Protein AF-A0A2V7Z8V0-F1 (afdb_monomer)

pLDDT: mean 77.75, std 18.62, range [35.94, 96.0]

Structure (mmCIF, N/CA/C/O backbone):
data_AF-A0A2V7Z8V0-F1
#
_entry.id   AF-A0A2V7Z8V0-F1
#
loop_
_atom_site.group_PDB
_atom_site.id
_atom_site.type_symbol
_atom_site.label_atom_id
_atom_site.label_alt_id
_atom_site.label_comp_id
_atom_site.label_asym_id
_atom_site.label_entity_id
_atom_site.label_seq_id
_atom_site.pdbx_PDB_ins_code
_atom_site.Cartn_x
_atom_site.Cartn_y
_atom_site.Cartn_z
_atom_site.occupancy
_atom_site.B_iso_or_equiv
_atom_site.auth_seq_id
_atom_si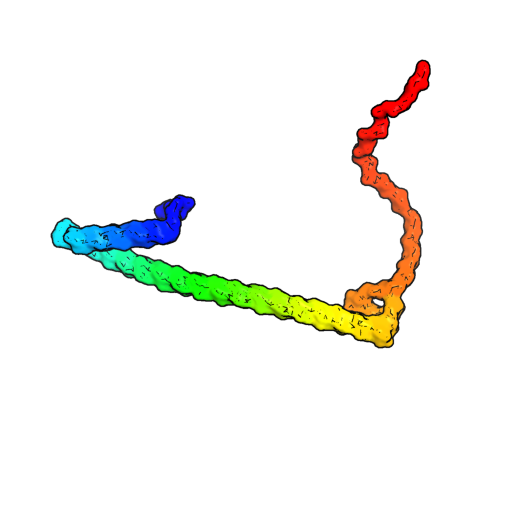te.auth_comp_id
_atom_site.auth_asym_id
_atom_site.auth_atom_id
_atom_site.pdbx_PDB_model_num
ATOM 1 N N . MET A 1 1 ? 0.832 15.961 21.036 1.00 40.56 1 MET A N 1
ATOM 2 C CA . MET A 1 1 ? 0.490 14.834 20.141 1.00 40.56 1 MET A CA 1
ATOM 3 C C . MET A 1 1 ? 0.923 13.545 20.819 1.00 40.56 1 MET A C 1
ATOM 5 O O . MET A 1 1 ? 2.056 13.527 21.283 1.00 40.56 1 MET A O 1
ATOM 9 N N . PRO A 1 2 ? 0.060 12.525 20.959 1.00 49.16 2 PRO A N 1
ATOM 10 C CA . PRO A 1 2 ? 0.453 11.266 21.580 1.00 49.16 2 PRO A CA 1
ATOM 11 C C . PRO A 1 2 ? 1.472 10.535 20.699 1.00 49.16 2 PRO A C 1
ATOM 13 O O . PRO A 1 2 ? 1.335 10.471 19.479 1.00 49.16 2 PRO A O 1
ATOM 16 N N . ASP A 1 3 ? 2.513 10.034 21.348 1.00 45.44 3 ASP A N 1
ATOM 17 C CA . ASP A 1 3 ? 3.695 9.446 20.736 1.00 45.44 3 ASP A CA 1
ATOM 18 C C . ASP A 1 3 ? 3.383 8.027 20.215 1.00 45.44 3 ASP A C 1
ATOM 20 O O . ASP A 1 3 ? 3.242 7.072 20.981 1.00 45.44 3 ASP A O 1
ATOM 24 N N . LEU A 1 4 ? 3.206 7.894 18.896 1.00 55.81 4 LEU A N 1
ATOM 25 C CA . LEU A 1 4 ? 2.928 6.626 18.198 1.00 55.81 4 LEU A CA 1
ATOM 26 C C . LEU A 1 4 ? 4.185 5.750 18.030 1.00 55.81 4 LEU A C 1
ATOM 28 O O . LEU A 1 4 ? 4.123 4.692 17.410 1.00 55.81 4 LEU A O 1
ATOM 32 N N . THR A 1 5 ? 5.338 6.176 18.548 1.00 58.03 5 THR A N 1
ATOM 33 C CA . THR A 1 5 ? 6.652 5.632 18.169 1.00 58.03 5 THR A CA 1
ATOM 34 C C . THR A 1 5 ? 6.978 4.247 18.727 1.00 58.03 5 THR A C 1
ATOM 36 O O . THR A 1 5 ? 7.947 3.640 18.275 1.00 58.03 5 THR A O 1
ATOM 39 N N . ARG A 1 6 ? 6.181 3.697 19.659 1.00 64.56 6 ARG A N 1
ATOM 40 C CA . ARG A 1 6 ? 6.466 2.374 20.257 1.00 64.56 6 ARG A CA 1
ATOM 41 C C . ARG A 1 6 ? 5.323 1.361 20.248 1.00 64.56 6 ARG A C 1
ATOM 43 O O . ARG A 1 6 ? 5.584 0.191 20.503 1.00 64.56 6 ARG A O 1
ATOM 50 N N . LYS A 1 7 ? 4.081 1.774 19.988 1.00 75.69 7 LYS A N 1
ATOM 51 C CA . LYS A 1 7 ? 2.914 0.877 20.039 1.00 75.69 7 LYS A CA 1
ATOM 52 C C . LYS A 1 7 ? 2.476 0.490 18.639 1.00 75.69 7 LYS A C 1
ATOM 54 O O . LYS A 1 7 ? 2.388 1.347 17.760 1.00 75.69 7 LYS A O 1
ATOM 59 N N . SER A 1 8 ? 2.188 -0.793 18.433 1.00 85.19 8 SER A N 1
ATOM 60 C CA . SER A 1 8 ? 1.672 -1.248 17.145 1.00 85.19 8 SER A CA 1
ATOM 61 C C . SER A 1 8 ? 0.274 -0.670 16.892 1.00 85.19 8 SER A C 1
ATOM 63 O O . SER A 1 8 ? -0.491 -0.388 17.815 1.00 85.19 8 SER A O 1
ATOM 65 N N . PHE A 1 9 ? -0.088 -0.486 15.623 1.00 83.62 9 PHE A N 1
ATOM 66 C CA . PHE A 1 9 ? -1.415 0.016 15.250 1.00 83.62 9 PHE A CA 1
ATOM 67 C C . PHE A 1 9 ? -2.550 -0.845 15.839 1.00 83.62 9 PHE A C 1
ATOM 69 O O . PHE A 1 9 ? -3.548 -0.315 16.324 1.00 83.62 9 PHE A O 1
ATOM 76 N N . ALA A 1 10 ? -2.355 -2.167 15.868 1.00 86.62 10 ALA A N 1
ATOM 77 C CA . ALA A 1 10 ? -3.291 -3.109 16.474 1.00 86.62 10 ALA A CA 1
ATOM 78 C C . ALA A 1 10 ? -3.429 -2.903 17.992 1.00 86.62 10 ALA A C 1
ATOM 80 O O . ALA A 1 10 ? -4.542 -2.927 18.513 1.00 86.62 10 ALA A O 1
ATOM 81 N N . GLU A 1 11 ? -2.329 -2.640 18.705 1.00 89.25 11 GLU A N 1
ATOM 82 C CA . GLU A 1 11 ? -2.371 -2.330 20.140 1.00 89.25 11 GLU A CA 1
ATOM 83 C C . GLU A 1 11 ? -3.146 -1.045 20.437 1.00 89.25 11 GLU A C 1
ATOM 85 O O . GLU A 1 11 ? -3.867 -0.982 21.433 1.00 89.25 11 GLU A O 1
ATOM 90 N N . ILE A 1 12 ? -3.014 -0.028 19.581 1.00 90.00 12 ILE A N 1
ATOM 91 C CA . ILE A 1 12 ? -3.721 1.248 19.737 1.00 90.00 12 ILE A CA 1
ATOM 92 C C . ILE A 1 12 ? -5.227 1.047 19.553 1.00 90.00 12 ILE A C 1
ATOM 94 O O . ILE A 1 12 ? -6.001 1.481 20.405 1.00 90.00 12 ILE A O 1
ATOM 98 N N . LEU A 1 13 ? -5.643 0.338 18.499 1.00 90.94 13 LEU A N 1
ATOM 99 C CA . LEU A 1 13 ? -7.058 0.026 18.279 1.00 90.94 13 LEU A CA 1
ATOM 100 C C . LEU A 1 13 ? -7.631 -0.820 19.418 1.00 90.94 13 LEU A C 1
ATOM 102 O O . LEU A 1 13 ? -8.653 -0.456 19.994 1.00 90.94 13 LEU A O 1
ATOM 106 N N . ALA A 1 14 ? -6.930 -1.880 19.825 1.00 91.31 14 ALA A N 1
ATOM 107 C CA . ALA A 1 14 ? -7.364 -2.735 20.927 1.00 91.31 14 ALA A CA 1
ATOM 108 C C . ALA A 1 14 ? -7.461 -1.979 22.262 1.00 91.31 14 ALA A C 1
ATOM 110 O O . ALA A 1 14 ? -8.232 -2.3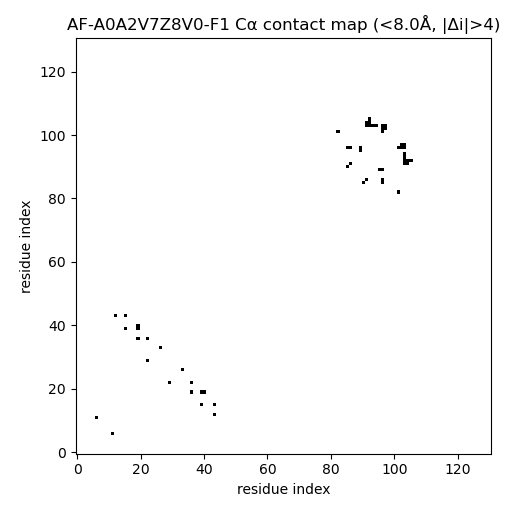62 23.143 1.00 91.31 14 ALA A O 1
ATOM 111 N N . HIS A 1 15 ? -6.655 -0.932 22.454 1.00 92.44 15 HIS A N 1
ATOM 112 C CA . HIS A 1 15 ? -6.759 -0.059 23.617 1.00 92.44 15 HIS A CA 1
ATOM 113 C C . HIS A 1 15 ? -8.017 0.818 23.556 1.00 92.44 15 HIS A C 1
ATOM 115 O O . HIS A 1 15 ? -8.735 0.900 24.551 1.00 92.44 15 HIS A O 1
ATOM 121 N N . TRP A 1 16 ? -8.316 1.426 22.405 1.00 93.38 16 TRP A N 1
ATOM 122 C CA . TRP A 1 16 ? -9.521 2.244 22.221 1.00 93.38 16 TRP A CA 1
ATOM 123 C C . TRP A 1 16 ? -10.805 1.423 22.352 1.00 93.38 16 TRP A C 1
ATOM 125 O O . TRP A 1 16 ? -11.748 1.873 22.994 1.00 93.38 16 TRP A O 1
ATOM 135 N N . GLU A 1 17 ? -10.823 0.198 21.824 1.00 92.56 17 GLU A N 1
ATOM 136 C CA . GLU A 1 17 ? -11.951 -0.733 21.962 1.00 92.56 17 GLU A CA 1
ATOM 137 C C . GLU A 1 17 ? -12.218 -1.083 23.424 1.00 92.56 17 GLU A C 1
ATOM 139 O O . GLU A 1 17 ? -13.353 -0.994 23.887 1.00 92.56 17 GLU A O 1
ATOM 144 N N . ARG A 1 18 ? -11.162 -1.416 24.177 1.00 93.69 18 ARG A N 1
ATOM 145 C CA . ARG A 1 18 ? -11.270 -1.690 25.616 1.00 93.69 18 ARG A CA 1
ATOM 146 C C . ARG A 1 18 ? -11.767 -0.477 26.396 1.00 93.69 18 ARG A C 1
ATOM 148 O O . ARG A 1 18 ? -12.584 -0.637 27.297 1.00 93.69 18 ARG A O 1
ATOM 155 N N . LEU A 1 19 ? -11.295 0.721 26.050 1.00 92.38 19 LEU A N 1
ATOM 156 C CA . LEU A 1 19 ? -11.724 1.955 26.703 1.0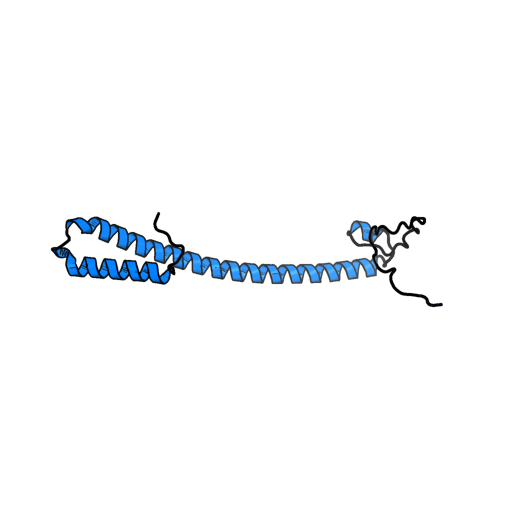0 92.38 19 LEU A CA 1
ATOM 157 C C . LEU A 1 19 ? -13.203 2.257 26.427 1.00 92.38 19 LEU A C 1
ATOM 159 O O . LEU A 1 19 ? -13.931 2.599 27.353 1.00 92.38 19 LEU A O 1
ATOM 163 N N . LEU A 1 20 ? -13.660 2.082 25.183 1.00 92.25 20 LEU A N 1
ATOM 164 C CA . LEU A 1 20 ? -15.068 2.244 24.814 1.00 92.25 20 LEU A CA 1
ATOM 165 C C . LEU A 1 20 ? -15.966 1.216 25.505 1.00 92.25 20 LEU A C 1
ATOM 167 O O . LEU A 1 20 ? -17.010 1.597 26.024 1.00 92.25 20 LEU A O 1
ATOM 171 N N . ALA A 1 21 ? -15.548 -0.051 25.562 1.00 91.19 21 ALA A N 1
ATOM 172 C CA . ALA A 1 21 ? -16.292 -1.105 26.249 1.00 91.19 21 ALA A CA 1
ATOM 173 C C . ALA A 1 21 ? -16.405 -0.835 27.760 1.00 91.19 21 ALA A C 1
ATOM 175 O O . ALA A 1 21 ? -17.474 -0.993 28.345 1.00 91.19 21 ALA A O 1
ATOM 176 N N . GLY A 1 22 ? -15.321 -0.368 28.389 1.00 91.31 22 GLY A N 1
ATOM 177 C CA . GLY A 1 22 ? -15.338 0.047 29.793 1.00 91.31 22 GLY A CA 1
ATOM 178 C C . GLY A 1 22 ? -16.227 1.269 30.038 1.00 91.31 22 GLY A C 1
ATOM 179 O O . GLY A 1 22 ? -16.989 1.285 31.001 1.00 91.31 22 GLY A O 1
ATOM 180 N N . ALA A 1 23 ? -16.179 2.270 29.156 1.00 89.12 23 ALA A N 1
ATOM 181 C CA . ALA A 1 23 ? -17.034 3.454 29.245 1.00 89.12 23 ALA A CA 1
ATOM 182 C C . ALA A 1 23 ? -18.519 3.125 29.023 1.00 89.12 23 ALA A C 1
ATOM 184 O O . ALA A 1 23 ? -19.385 3.753 29.619 1.00 89.12 23 ALA A O 1
ATOM 185 N N . GLU A 1 24 ? -18.820 2.128 28.191 1.00 87.75 24 GLU A N 1
ATOM 186 C CA . GLU A 1 24 ? -20.179 1.635 27.974 1.00 87.75 24 GLU A CA 1
ATOM 187 C C . GLU A 1 24 ? -20.733 0.888 29.187 1.00 87.75 24 GLU A C 1
ATOM 189 O O . GLU A 1 24 ? -21.882 1.107 29.560 1.00 87.75 24 GLU A O 1
ATOM 194 N N . ALA A 1 25 ? -19.910 0.059 29.830 1.00 89.38 25 ALA A N 1
ATOM 195 C CA . ALA A 1 25 ? -20.303 -0.677 31.029 1.00 89.38 25 ALA A CA 1
ATOM 196 C C . ALA A 1 25 ? -20.564 0.232 32.244 1.00 89.38 25 ALA A C 1
ATOM 198 O O . ALA A 1 25 ? -21.359 -0.128 33.103 1.00 89.38 25 ALA A O 1
ATOM 199 N N . ASN A 1 26 ? -19.920 1.404 32.307 1.00 89.06 26 ASN A N 1
ATOM 200 C CA . ASN A 1 26 ? -20.052 2.379 33.402 1.00 89.06 26 ASN A CA 1
ATOM 201 C C . ASN A 1 26 ? -20.740 3.672 32.929 1.00 89.06 26 ASN A C 1
ATOM 203 O O . ASN A 1 26 ? -20.416 4.772 33.380 1.00 89.06 26 ASN A O 1
ATOM 207 N N . ARG A 1 27 ? -21.654 3.554 31.959 1.00 82.00 27 ARG A N 1
ATOM 208 C CA . ARG A 1 27 ? -22.307 4.695 31.303 1.00 82.00 27 ARG A CA 1
ATOM 209 C C . ARG A 1 27 ? -23.057 5.594 32.285 1.00 82.00 27 ARG A C 1
ATOM 211 O O . ARG A 1 27 ? -23.000 6.815 32.153 1.00 82.00 27 ARG A O 1
ATOM 218 N N . ASP A 1 28 ? -23.726 4.985 33.258 1.00 85.75 28 ASP A N 1
ATOM 219 C CA . ASP A 1 28 ? -24.562 5.688 34.233 1.00 85.75 28 ASP A CA 1
ATOM 220 C C . ASP A 1 28 ? -23.728 6.524 35.220 1.00 85.75 28 ASP A C 1
ATOM 222 O O . ASP A 1 28 ? -24.176 7.579 35.668 1.00 85.75 28 ASP A O 1
ATOM 226 N N . ASP A 1 29 ? -22.480 6.116 35.476 1.00 85.06 29 ASP A N 1
ATOM 227 C CA . ASP A 1 29 ? -21.541 6.831 36.348 1.00 85.06 29 ASP A CA 1
ATOM 228 C C . ASP A 1 29 ? -20.807 7.973 35.625 1.00 85.06 29 ASP A C 1
ATOM 230 O O . ASP A 1 29 ? -20.252 8.873 36.261 1.00 85.06 29 ASP A O 1
ATOM 234 N N . LEU A 1 30 ? -20.785 7.955 34.286 1.00 86.38 30 LEU A N 1
ATOM 235 C CA . LEU A 1 30 ? -19.977 8.857 33.456 1.00 86.38 30 LEU A CA 1
ATOM 236 C C . LEU A 1 30 ? -20.789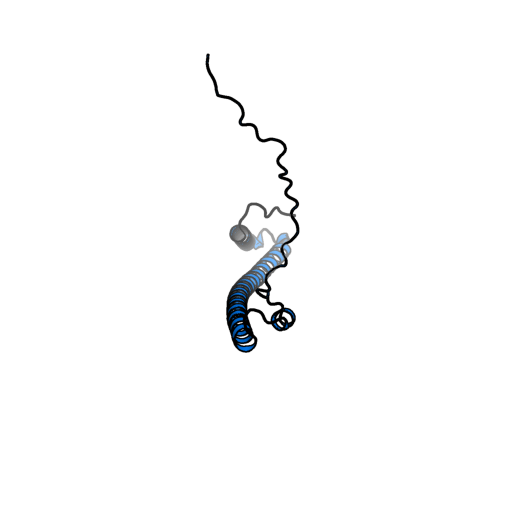 9.626 32.389 1.00 86.38 30 LEU A C 1
ATOM 238 O O . LEU A 1 30 ? -20.335 9.743 31.243 1.00 86.38 30 LEU A O 1
ATOM 242 N N . PRO A 1 31 ? -21.938 10.245 32.724 1.00 84.62 31 PRO A N 1
ATOM 243 C CA . PRO A 1 3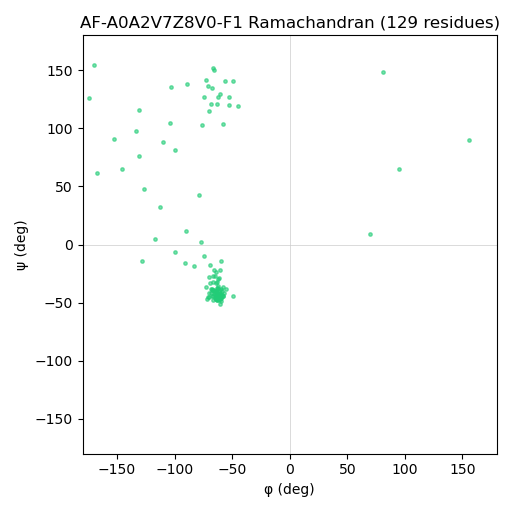1 ? -22.779 10.927 31.737 1.00 84.62 31 PRO A CA 1
ATOM 244 C C . PRO A 1 31 ? -22.069 12.112 31.061 1.00 84.62 31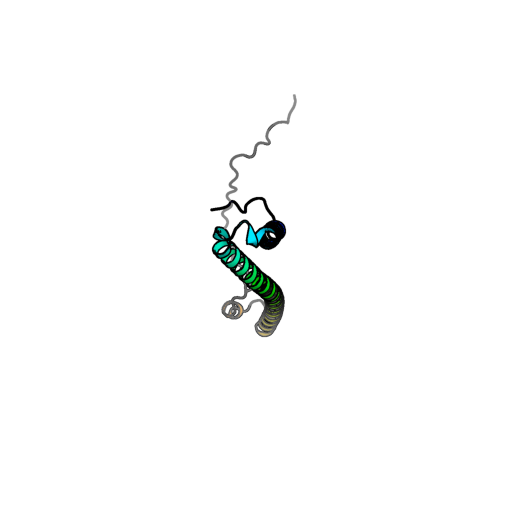 PRO A C 1
ATOM 246 O O . PRO A 1 31 ? -22.310 12.402 29.891 1.00 84.62 31 PRO A O 1
ATOM 249 N N . ALA A 1 32 ? -21.136 12.772 31.756 1.00 86.12 32 ALA A N 1
ATOM 250 C CA . ALA A 1 32 ? -20.349 13.879 31.206 1.00 86.12 32 ALA A CA 1
ATOM 251 C C . ALA A 1 32 ? -19.340 13.447 30.120 1.00 86.12 32 ALA A C 1
ATOM 253 O O . ALA A 1 32 ? -18.851 14.291 29.368 1.00 86.12 32 ALA A O 1
ATOM 254 N N . LEU A 1 33 ? -19.015 12.150 30.028 1.00 88.75 33 LEU A N 1
ATOM 255 C CA . LEU A 1 33 ? -18.032 11.616 29.080 1.00 88.75 33 LEU A CA 1
ATOM 256 C C . LEU A 1 33 ? -18.653 10.994 27.824 1.00 88.75 33 LEU A C 1
ATOM 258 O O . LEU A 1 33 ? -17.925 10.700 26.875 1.00 88.75 33 LEU A O 1
ATOM 262 N N . GLU A 1 34 ? -19.980 10.864 27.761 1.00 87.81 34 GLU A N 1
ATOM 263 C CA . GLU A 1 34 ? -20.699 10.411 26.563 1.00 87.81 34 GLU A CA 1
ATOM 264 C C . GLU A 1 34 ? -20.312 11.129 25.256 1.00 87.81 34 GLU A C 1
ATOM 266 O O . GLU A 1 34 ? -20.077 10.431 24.264 1.00 87.81 34 GLU A O 1
ATOM 271 N N . PRO A 1 35 ? -20.151 12.470 25.193 1.00 90.56 35 PRO A N 1
ATOM 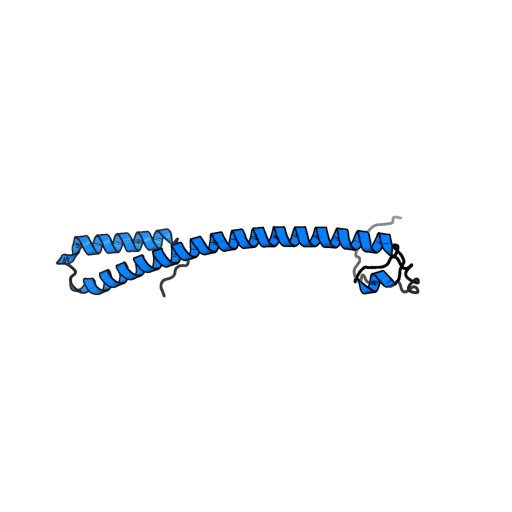272 C CA . PRO A 1 35 ? -19.722 13.112 23.950 1.00 90.56 35 PRO A CA 1
ATOM 273 C C . PRO A 1 35 ? -18.330 12.647 23.498 1.00 90.56 35 PRO A C 1
ATOM 275 O O . PRO A 1 35 ? -18.104 12.447 22.304 1.00 90.56 35 PRO A O 1
ATOM 278 N N . TYR A 1 36 ? -17.405 12.415 24.432 1.00 89.69 36 TYR A N 1
ATOM 279 C CA . TYR A 1 36 ? -16.064 11.917 24.113 1.00 89.69 36 TYR A CA 1
ATOM 280 C C . TYR A 1 36 ? -16.084 10.447 23.698 1.00 89.69 36 TYR A C 1
ATOM 282 O O . TYR A 1 36 ? -15.362 10.056 22.781 1.00 89.69 36 TYR A O 1
ATOM 290 N N . ARG A 1 37 ? -16.951 9.639 24.316 1.00 90.44 37 ARG A N 1
ATOM 291 C CA . ARG A 1 37 ? -17.184 8.249 23.916 1.00 90.44 37 ARG A CA 1
ATOM 292 C C . ARG A 1 37 ? -17.701 8.173 22.478 1.00 90.44 37 ARG A C 1
ATOM 294 O O . ARG A 1 37 ? -17.163 7.408 21.679 1.00 90.44 37 ARG A O 1
ATOM 301 N N . ALA A 1 38 ? -18.692 8.993 22.129 1.00 90.19 38 ALA A N 1
ATOM 302 C CA . ALA A 1 38 ? -19.234 9.055 20.774 1.00 90.19 38 ALA A CA 1
ATOM 303 C C . ALA A 1 38 ? -18.167 9.478 19.748 1.00 90.19 38 ALA A C 1
ATOM 305 O O . ALA A 1 38 ? -18.037 8.855 18.693 1.00 90.19 38 ALA A O 1
ATOM 306 N N . GLN A 1 39 ? -17.350 10.485 20.079 1.00 93.38 39 GLN A N 1
ATOM 307 C CA . GLN A 1 39 ? -16.239 10.920 19.226 1.00 93.38 39 GLN A CA 1
ATOM 308 C C . GLN A 1 39 ? -15.184 9.824 19.036 1.00 93.38 39 GLN A C 1
ATOM 310 O O . GLN A 1 39 ? -14.729 9.600 17.915 1.00 93.38 39 GLN A O 1
ATOM 315 N N . LEU A 1 40 ? -14.814 9.110 20.102 1.00 92.38 40 LEU A N 1
ATOM 316 C CA . LEU A 1 40 ? -13.838 8.024 20.025 1.00 92.38 40 LEU A CA 1
ATOM 317 C C . LEU A 1 40 ? -14.368 6.839 19.203 1.00 92.38 40 LEU A C 1
ATOM 319 O O . LEU A 1 40 ? -13.623 6.268 18.407 1.00 92.38 40 LEU A O 1
ATOM 323 N N . ALA A 1 41 ? -15.654 6.501 19.332 1.00 92.25 41 ALA A N 1
ATOM 324 C CA . ALA A 1 41 ? -16.292 5.466 18.520 1.00 92.25 41 ALA A CA 1
ATOM 325 C C . ALA A 1 41 ? -16.296 5.828 17.023 1.00 92.25 41 ALA A C 1
ATOM 327 O O . ALA A 1 41 ? -15.969 4.987 16.181 1.00 92.25 41 ALA A O 1
ATOM 328 N N . ALA A 1 42 ? -16.591 7.088 16.690 1.00 94.06 42 ALA A N 1
ATOM 329 C CA . ALA A 1 42 ? -16.511 7.586 15.318 1.00 94.06 42 ALA A CA 1
ATOM 330 C C . ALA A 1 42 ? -15.071 7.535 14.778 1.00 94.06 42 ALA A C 1
ATOM 332 O O . ALA A 1 42 ? -14.831 6.981 13.704 1.00 94.06 42 ALA A O 1
ATOM 333 N N . ALA A 1 43 ? -14.099 8.019 15.557 1.00 93.19 43 ALA A N 1
ATOM 334 C CA . ALA A 1 43 ? -12.687 7.990 15.183 1.00 93.19 43 ALA A CA 1
ATOM 335 C C . ALA A 1 43 ? -12.180 6.559 14.942 1.00 93.19 43 ALA A C 1
ATOM 337 O O . ALA A 1 43 ? -11.421 6.320 14.001 1.00 93.19 43 ALA A O 1
ATOM 338 N N . LEU A 1 44 ? -12.622 5.591 15.746 1.00 93.69 44 LEU A N 1
ATOM 339 C CA . LEU A 1 44 ? -12.289 4.180 15.568 1.00 93.69 44 LEU A CA 1
ATOM 340 C C . LEU A 1 44 ? -12.861 3.621 14.260 1.00 93.69 44 LEU A C 1
ATOM 342 O O . LEU A 1 44 ? -12.142 2.961 13.504 1.00 93.69 44 LEU A O 1
ATOM 346 N N . ALA A 1 45 ? -14.130 3.911 13.966 1.00 92.56 45 ALA A N 1
ATOM 347 C CA . ALA A 1 45 ? -14.773 3.481 12.728 1.00 92.56 45 ALA A CA 1
ATOM 348 C C . ALA A 1 45 ? -14.076 4.066 11.489 1.00 92.56 45 ALA A C 1
ATOM 350 O O . ALA A 1 45 ? -13.799 3.343 10.530 1.00 92.56 45 ALA A O 1
ATOM 351 N N . ASP A 1 46 ? -13.736 5.353 11.518 1.00 93.81 46 ASP A N 1
ATOM 352 C CA . ASP A 1 46 ? -13.048 6.014 10.409 1.00 93.81 46 ASP A CA 1
ATOM 353 C C . ASP A 1 46 ? -11.613 5.513 10.242 1.00 93.81 46 ASP A C 1
ATOM 355 O O . ASP A 1 46 ? -11.167 5.265 9.120 1.00 93.81 46 ASP A O 1
ATOM 359 N N . THR A 1 47 ? -10.915 5.256 11.348 1.00 93.12 47 THR A N 1
ATOM 360 C CA . THR A 1 47 ? -9.567 4.678 11.318 1.00 93.12 47 THR A CA 1
ATOM 361 C C . THR A 1 47 ? -9.563 3.305 10.641 1.00 93.12 47 THR A C 1
ATOM 363 O O . THR A 1 47 ? -8.703 3.046 9.797 1.00 93.12 47 THR A O 1
ATOM 366 N N . ARG A 1 48 ? -10.545 2.441 10.938 1.00 90.88 48 ARG A N 1
ATOM 367 C CA . ARG A 1 48 ? -10.690 1.131 10.277 1.00 90.88 48 ARG A CA 1
ATOM 368 C C . ARG A 1 48 ? -10.948 1.271 8.776 1.00 90.88 48 ARG A C 1
ATOM 370 O O . ARG A 1 48 ? -10.234 0.662 7.984 1.00 90.88 48 ARG A O 1
ATOM 377 N N . LYS A 1 49 ? -11.874 2.149 8.372 1.00 92.00 49 LYS A N 1
ATOM 378 C CA . LYS A 1 49 ? -12.154 2.420 6.948 1.00 92.00 49 LYS A CA 1
ATOM 379 C C . LYS A 1 49 ? -10.910 2.891 6.196 1.00 92.00 49 LYS A C 1
ATOM 381 O O . LYS A 1 49 ? -10.658 2.468 5.069 1.00 92.00 49 LYS A O 1
ATOM 386 N N . VAL A 1 50 ? -10.134 3.797 6.793 1.00 92.50 50 VAL A N 1
ATOM 387 C CA . VAL A 1 50 ? -8.899 4.305 6.179 1.00 92.50 50 VAL A CA 1
ATOM 388 C C . VAL A 1 50 ? -7.842 3.205 6.099 1.00 92.50 50 VAL A C 1
ATOM 390 O O . VAL A 1 50 ? -7.155 3.098 5.082 1.00 92.50 50 VAL A O 1
ATOM 393 N N . TYR A 1 51 ? -7.730 2.363 7.126 1.00 90.00 51 TYR A N 1
ATOM 394 C CA . TYR A 1 51 ? -6.798 1.239 7.136 1.00 90.00 51 TYR A CA 1
ATOM 395 C C . TYR A 1 51 ? -7.111 0.213 6.038 1.00 90.00 51 TYR A C 1
ATOM 397 O O . TYR A 1 51 ? -6.211 -0.174 5.295 1.00 90.00 51 TYR A O 1
ATOM 405 N N . GLU A 1 52 ? -8.379 -0.157 5.863 1.00 90.31 52 GLU A N 1
ATOM 406 C CA . GLU A 1 52 ? -8.821 -1.060 4.791 1.00 90.31 52 GLU A CA 1
ATOM 407 C C . GLU A 1 52 ? -8.517 -0.486 3.401 1.00 90.31 52 GLU A C 1
ATOM 409 O O . GLU A 1 52 ? -7.940 -1.169 2.555 1.00 90.31 52 GLU A O 1
ATOM 414 N N . ARG A 1 53 ? -8.803 0.806 3.183 1.00 91.56 53 ARG A N 1
ATOM 415 C CA . ARG A 1 53 ? -8.448 1.505 1.933 1.00 91.56 53 ARG A CA 1
ATOM 416 C C . ARG A 1 53 ? -6.941 1.553 1.696 1.00 91.56 53 ARG A C 1
ATOM 418 O O . ARG A 1 53 ? -6.490 1.511 0.554 1.00 91.56 53 ARG A O 1
ATOM 425 N N . ARG A 1 54 ? -6.141 1.688 2.756 1.00 91.19 54 ARG A N 1
ATOM 426 C CA . ARG A 1 54 ? -4.678 1.644 2.650 1.00 91.19 54 ARG A CA 1
ATOM 427 C C . ARG A 1 54 ? -4.213 0.248 2.241 1.00 91.19 54 ARG A C 1
ATOM 429 O O . ARG A 1 54 ? -3.358 0.146 1.366 1.00 91.19 54 ARG A O 1
ATOM 436 N N . ALA A 1 55 ? -4.778 -0.798 2.840 1.00 88.50 55 ALA A N 1
ATOM 437 C CA . ALA A 1 55 ? -4.450 -2.180 2.514 1.00 88.50 55 ALA A CA 1
ATOM 438 C C . ALA A 1 55 ? -4.807 -2.525 1.057 1.00 88.50 55 ALA A C 1
ATOM 440 O O . ALA A 1 55 ? -3.982 -3.111 0.356 1.00 88.50 55 ALA A O 1
ATOM 441 N N . SER A 1 56 ? -5.976 -2.092 0.565 1.00 88.62 56 SER A N 1
ATOM 442 C CA . SER A 1 56 ? -6.382 -2.328 -0.829 1.00 88.62 56 SER A CA 1
ATOM 443 C C . SER A 1 56 ? -5.436 -1.646 -1.822 1.00 88.62 56 SER A C 1
ATOM 445 O O . SER A 1 56 ? -4.899 -2.293 -2.717 1.00 88.62 56 SER A O 1
ATOM 447 N N . ARG A 1 57 ? -5.122 -0.363 -1.599 1.00 90.88 57 ARG A N 1
ATOM 448 C CA . ARG A 1 57 ? -4.179 0.392 -2.439 1.00 90.88 57 ARG A CA 1
ATOM 449 C C . ARG A 1 57 ? -2.769 -0.182 -2.405 1.00 90.88 57 ARG A C 1
ATOM 451 O O . ARG A 1 57 ? -2.043 -0.090 -3.388 1.00 90.88 57 ARG A O 1
ATOM 458 N N . GLN A 1 58 ? -2.354 -0.757 -1.280 1.00 92.56 58 GLN A N 1
ATOM 459 C CA . GLN A 1 58 ? -1.056 -1.417 -1.182 1.00 92.56 58 GLN A CA 1
ATOM 460 C C . GLN A 1 58 ? -1.001 -2.679 -2.053 1.00 92.56 58 GLN A C 1
ATOM 462 O O . GLN A 1 58 ? 0.023 -2.927 -2.693 1.00 92.56 58 GLN A O 1
ATOM 467 N N . ALA A 1 59 ? -2.089 -3.450 -2.110 1.00 87.69 59 ALA A N 1
ATOM 468 C CA . ALA A 1 59 ? -2.192 -4.593 -3.010 1.00 87.69 59 ALA A CA 1
ATOM 469 C C . ALA A 1 59 ? -2.149 -4.148 -4.483 1.00 87.69 59 ALA A C 1
ATOM 471 O O . ALA A 1 59 ? -1.343 -4.676 -5.250 1.00 87.69 59 ALA A O 1
ATOM 472 N N . GLU A 1 60 ? -2.921 -3.119 -4.846 1.00 91.44 60 GLU A N 1
ATOM 473 C CA . GLU A 1 60 ? -2.921 -2.521 -6.191 1.00 91.44 60 GLU A CA 1
ATOM 474 C C . GLU A 1 60 ? -1.528 -2.007 -6.590 1.00 91.44 60 GLU A C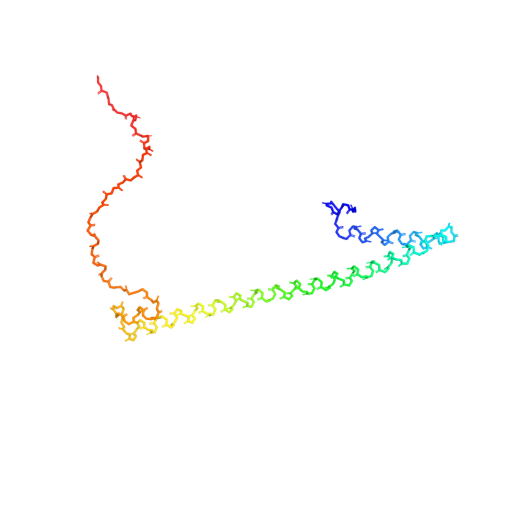 1
ATOM 476 O O . GLU A 1 60 ? -1.041 -2.285 -7.682 1.00 91.44 60 GLU A O 1
ATOM 481 N N . ALA A 1 61 ? -0.833 -1.311 -5.685 1.00 90.69 61 ALA A N 1
ATOM 482 C CA . ALA A 1 61 ? 0.517 -0.812 -5.936 1.00 90.69 61 ALA A CA 1
ATOM 483 C C . ALA A 1 61 ? 1.528 -1.949 -6.161 1.00 90.69 61 ALA A C 1
ATOM 485 O O . ALA A 1 61 ? 2.424 -1.836 -7.004 1.00 90.69 61 ALA A O 1
ATOM 486 N N . CYS A 1 62 ? 1.390 -3.055 -5.424 1.00 91.50 62 CYS A N 1
ATOM 487 C CA . CYS A 1 62 ? 2.221 -4.240 -5.618 1.00 91.50 62 CYS A CA 1
ATOM 488 C C . CYS A 1 62 ? 1.990 -4.850 -7.008 1.00 91.50 62 CYS A C 1
ATOM 490 O O . CYS A 1 62 ? 2.958 -5.112 -7.723 1.00 91.50 62 CYS A O 1
ATOM 492 N N . GLN A 1 63 ? 0.727 -5.004 -7.413 1.00 92.94 63 GLN A N 1
ATOM 493 C CA . GLN A 1 63 ? 0.353 -5.508 -8.738 1.00 92.94 63 GLN A CA 1
ATOM 494 C C . GLN A 1 63 ? 0.884 -4.602 -9.854 1.00 92.94 63 GLN A C 1
ATOM 496 O O . GLN A 1 63 ? 1.627 -5.070 -10.713 1.00 92.94 63 GLN A O 1
ATOM 501 N N . ALA A 1 64 ? 0.637 -3.292 -9.773 1.00 91.75 64 ALA A N 1
ATOM 502 C CA . ALA A 1 64 ? 1.132 -2.320 -10.747 1.00 91.75 64 ALA A CA 1
ATOM 503 C C . ALA A 1 64 ? 2.666 -2.342 -10.872 1.00 91.75 64 ALA A C 1
ATOM 505 O O . ALA A 1 64 ? 3.219 -2.211 -11.962 1.00 91.75 64 ALA A O 1
ATOM 506 N N . THR A 1 65 ? 3.382 -2.559 -9.764 1.00 92.94 65 THR A N 1
ATOM 507 C CA . THR A 1 65 ? 4.848 -2.687 -9.788 1.00 92.94 65 THR A CA 1
ATOM 508 C C . THR A 1 65 ? 5.298 -3.957 -10.513 1.00 92.94 65 THR A C 1
ATOM 510 O O . THR A 1 65 ? 6.306 -3.939 -11.222 1.00 92.94 65 THR A O 1
ATOM 513 N N . GLN A 1 66 ? 4.581 -5.068 -10.340 1.00 94.50 66 GLN A N 1
ATOM 514 C CA . GLN A 1 66 ? 4.871 -6.318 -11.045 1.00 94.50 66 GLN A CA 1
ATOM 515 C C . GLN A 1 66 ? 4.593 -6.185 -12.546 1.00 94.50 66 GLN A C 1
ATOM 517 O O . GLN A 1 66 ? 5.443 -6.560 -13.354 1.00 94.50 66 GLN A O 1
ATOM 522 N N . GLU A 1 67 ? 3.467 -5.579 -12.917 1.00 94.38 67 GLU A N 1
ATOM 523 C CA . GLU A 1 67 ? 3.116 -5.288 -14.310 1.00 94.38 67 GLU A CA 1
ATOM 524 C C . GLU A 1 67 ? 4.149 -4.377 -14.973 1.00 94.38 67 GLU A C 1
ATOM 526 O O . GLU A 1 67 ? 4.642 -4.681 -16.060 1.00 94.38 67 GLU A O 1
ATOM 531 N N . LEU A 1 68 ? 4.562 -3.305 -14.291 1.00 93.62 68 LEU A N 1
ATOM 532 C CA . LEU A 1 68 ? 5.592 -2.399 -14.791 1.00 93.62 68 LEU A CA 1
ATOM 533 C C . LEU A 1 68 ? 6.909 -3.136 -15.059 1.00 93.62 68 LEU A C 1
ATOM 535 O O . LEU A 1 68 ? 7.534 -2.930 -16.097 1.00 93.62 68 LEU A O 1
ATOM 539 N N . ARG A 1 69 ? 7.328 -4.027 -14.152 1.00 94.44 69 ARG A N 1
ATOM 540 C CA . ARG A 1 69 ? 8.534 -4.845 -14.353 1.00 94.44 69 ARG A CA 1
ATOM 541 C C . ARG A 1 69 ? 8.399 -5.760 -15.566 1.00 94.44 69 ARG A C 1
ATOM 543 O O . ARG A 1 69 ? 9.338 -5.840 -16.354 1.00 94.44 69 ARG A O 1
ATOM 550 N N . ALA A 1 70 ? 7.250 -6.411 -15.736 1.00 95.50 70 ALA A N 1
ATOM 551 C CA . ALA A 1 70 ? 6.995 -7.272 -16.887 1.00 95.50 70 ALA A CA 1
ATOM 552 C C . ALA A 1 70 ? 7.043 -6.483 -18.208 1.00 95.50 70 ALA A C 1
ATOM 554 O O . ALA A 1 70 ? 7.699 -6.908 -19.159 1.00 95.50 70 ALA A O 1
ATOM 555 N N . LEU A 1 71 ? 6.425 -5.299 -18.247 1.00 95.50 71 LEU A N 1
ATOM 556 C CA . LEU A 1 71 ? 6.434 -4.420 -19.419 1.00 95.50 71 LEU A CA 1
ATOM 557 C C . LEU A 1 71 ? 7.836 -3.897 -19.749 1.00 95.50 71 LEU A C 1
ATOM 559 O O . LEU A 1 71 ? 8.208 -3.858 -20.920 1.00 95.50 71 LEU A O 1
ATOM 563 N N . ILE A 1 72 ? 8.634 -3.536 -18.740 1.00 96.00 72 ILE A N 1
ATOM 564 C CA . ILE A 1 72 ? 10.025 -3.110 -18.944 1.00 96.00 72 ILE A CA 1
ATOM 565 C C . ILE A 1 72 ? 10.857 -4.252 -19.533 1.00 96.00 72 ILE A C 1
ATOM 567 O O . ILE A 1 72 ? 11.577 -4.031 -20.504 1.00 96.00 72 ILE A O 1
ATOM 571 N N . LEU A 1 73 ? 10.740 -5.470 -18.993 1.00 95.44 73 LEU A N 1
ATOM 572 C CA . LEU A 1 73 ? 11.461 -6.635 -19.517 1.00 95.44 73 LEU A CA 1
ATOM 573 C C . LEU A 1 73 ? 11.094 -6.912 -20.977 1.00 95.44 73 LEU A C 1
ATOM 575 O O . LEU A 1 73 ? 11.983 -7.063 -21.815 1.00 95.44 73 LEU A O 1
ATOM 579 N N . LEU A 1 74 ? 9.800 -6.886 -21.299 1.00 94.88 74 LEU A N 1
ATOM 580 C CA . LEU A 1 74 ? 9.318 -7.031 -22.671 1.00 94.88 74 LEU A CA 1
ATOM 581 C C . LEU A 1 74 ? 9.862 -5.919 -23.581 1.00 94.88 74 LEU A C 1
ATOM 583 O O . LEU A 1 74 ? 10.335 -6.195 -24.684 1.00 94.88 74 LEU A O 1
ATOM 587 N N . GLY A 1 75 ? 9.867 -4.670 -23.111 1.00 94.19 75 GLY A N 1
ATOM 588 C CA . GLY A 1 75 ? 10.458 -3.540 -23.828 1.00 94.19 75 GLY A CA 1
ATOM 589 C C . GLY A 1 75 ? 11.951 -3.735 -24.105 1.00 94.19 75 GLY A C 1
ATOM 590 O O . GLY A 1 75 ? 12.409 -3.490 -25.224 1.00 94.19 75 GLY A O 1
ATOM 591 N N . CYS A 1 76 ? 12.711 -4.238 -23.130 1.00 93.38 76 CYS A N 1
ATOM 592 C CA . CYS A 1 76 ? 14.127 -4.562 -23.296 1.00 93.38 76 CYS A CA 1
ATOM 593 C C . CYS A 1 76 ? 14.347 -5.674 -24.331 1.00 93.38 76 CYS A C 1
ATOM 595 O O . CYS A 1 76 ? 15.218 -5.537 -25.191 1.00 93.38 76 CYS A O 1
ATOM 597 N N . GLU A 1 77 ? 13.550 -6.745 -24.300 1.00 93.25 77 GLU A N 1
ATOM 598 C CA . GLU A 1 77 ? 13.638 -7.826 -25.288 1.00 93.25 77 GLU A CA 1
ATOM 599 C C . GLU A 1 77 ? 13.331 -7.343 -26.705 1.00 93.25 77 GLU A C 1
ATOM 601 O O . GLU A 1 77 ? 14.074 -7.645 -27.643 1.00 93.25 77 GLU A O 1
ATOM 606 N N . LEU A 1 78 ? 12.256 -6.568 -26.871 1.00 92.62 78 LEU A N 1
ATOM 607 C CA . LEU A 1 78 ? 11.888 -5.997 -28.164 1.00 92.62 78 LEU A CA 1
ATOM 608 C C . LEU A 1 78 ? 12.981 -5.069 -28.683 1.00 92.62 78 LEU A C 1
ATOM 610 O O . LEU A 1 78 ? 13.357 -5.170 -29.849 1.00 92.62 78 LEU A O 1
ATOM 614 N N . THR A 1 79 ? 13.546 -4.233 -27.811 1.00 91.38 79 THR A N 1
ATOM 615 C CA . THR A 1 79 ? 14.666 -3.354 -28.162 1.00 91.38 79 THR A CA 1
ATOM 616 C C . THR A 1 79 ? 15.864 -4.174 -28.633 1.00 91.38 79 THR A C 1
ATOM 618 O O . THR A 1 79 ? 16.389 -3.921 -29.713 1.00 91.38 79 THR A O 1
ATOM 621 N N . ALA A 1 80 ? 16.254 -5.218 -27.898 1.00 89.12 80 ALA A N 1
ATOM 622 C CA . ALA A 1 80 ? 17.374 -6.081 -28.273 1.00 89.12 80 ALA A CA 1
ATOM 623 C C . ALA A 1 80 ? 17.159 -6.787 -29.625 1.00 89.12 80 ALA A C 1
ATOM 625 O O . ALA A 1 80 ? 18.089 -6.899 -30.435 1.00 89.12 80 ALA A O 1
ATOM 626 N N . ARG A 1 81 ? 15.931 -7.243 -29.905 1.00 89.69 81 ARG A N 1
ATOM 627 C CA . ARG A 1 81 ? 15.561 -7.820 -31.209 1.00 89.69 81 ARG A CA 1
ATOM 628 C C . ARG A 1 81 ? 15.655 -6.784 -32.326 1.00 89.69 81 ARG A C 1
ATOM 630 O O . ARG A 1 81 ? 16.230 -7.078 -33.374 1.00 89.69 81 ARG A O 1
ATOM 637 N N . LEU A 1 82 ? 15.151 -5.576 -32.090 1.00 88.44 82 LEU A N 1
ATOM 638 C CA . LEU A 1 82 ? 15.174 -4.477 -33.053 1.00 88.44 82 LEU A CA 1
ATOM 639 C C . LEU A 1 82 ? 16.618 -4.052 -33.356 1.00 88.44 82 LEU A C 1
ATOM 641 O O . LEU A 1 82 ? 17.004 -3.985 -34.521 1.00 88.44 82 LEU A O 1
ATOM 645 N N . GLU A 1 83 ? 17.462 -3.901 -32.332 1.00 85.94 83 GLU A N 1
ATOM 646 C CA . GLU A 1 83 ? 18.900 -3.657 -32.503 1.00 85.94 83 GLU A CA 1
ATOM 647 C C . GLU A 1 83 ? 19.590 -4.743 -33.323 1.00 85.94 83 GLU A C 1
ATOM 649 O O . GLU A 1 83 ? 20.433 -4.452 -34.177 1.00 85.94 83 GLU A O 1
ATOM 654 N N . SER A 1 84 ? 19.238 -6.003 -33.083 1.00 86.81 84 SER A N 1
ATOM 655 C CA . SER A 1 84 ? 19.828 -7.129 -33.804 1.00 86.81 84 SER A CA 1
ATOM 656 C C . SER A 1 84 ? 19.409 -7.134 -35.276 1.00 86.81 84 SER A C 1
ATOM 658 O O . SER A 1 84 ? 20.262 -7.320 -36.145 1.00 86.81 84 SER A O 1
ATOM 660 N N . GLY A 1 85 ? 18.137 -6.845 -35.570 1.00 86.75 85 GLY A N 1
ATOM 661 C CA . GLY A 1 85 ? 17.626 -6.689 -36.934 1.00 86.75 85 GLY A CA 1
ATOM 662 C C . GLY A 1 85 ? 18.273 -5.519 -37.680 1.00 86.75 85 GLY A C 1
ATOM 663 O O . GLY A 1 85 ? 18.745 -5.688 -38.803 1.00 86.75 85 GLY A O 1
ATOM 664 N N . VAL A 1 86 ? 18.401 -4.354 -37.037 1.00 86.62 86 VAL A N 1
ATOM 665 C CA . VAL A 1 86 ? 19.073 -3.180 -37.625 1.00 86.62 86 VAL A CA 1
ATOM 666 C C . VAL A 1 86 ? 20.546 -3.490 -37.920 1.00 86.62 86 VAL A C 1
ATOM 668 O O . VAL A 1 86 ? 21.042 -3.175 -39.004 1.00 86.62 86 VAL A O 1
ATOM 671 N N . ARG A 1 87 ? 21.254 -4.173 -37.007 1.00 83.88 87 ARG A N 1
ATOM 672 C CA . ARG A 1 87 ? 22.645 -4.611 -37.236 1.00 83.88 87 ARG A CA 1
ATOM 673 C C . ARG A 1 87 ? 22.775 -5.630 -38.369 1.00 83.88 87 ARG A C 1
ATOM 675 O O . ARG A 1 87 ? 23.811 -5.621 -39.035 1.00 83.88 87 ARG A O 1
ATOM 682 N N . LEU A 1 88 ? 21.779 -6.494 -38.574 1.00 84.88 88 LEU A N 1
ATOM 683 C CA . LEU A 1 88 ? 21.757 -7.465 -39.670 1.00 84.88 88 LEU A CA 1
ATOM 684 C C . LEU A 1 88 ? 21.562 -6.773 -41.026 1.00 84.88 88 LEU A C 1
ATOM 686 O O . LEU A 1 88 ? 22.303 -7.065 -41.958 1.00 84.88 88 LEU A O 1
ATOM 690 N N . LEU A 1 89 ? 20.618 -5.830 -41.115 1.00 85.19 89 LEU A N 1
ATOM 691 C CA . LEU A 1 89 ? 20.271 -5.147 -42.367 1.00 85.19 89 LEU A CA 1
ATOM 692 C C . LEU A 1 89 ? 21.346 -4.160 -42.834 1.00 85.19 89 LEU A C 1
ATOM 694 O O . LEU A 1 89 ? 21.724 -4.163 -44.002 1.00 85.19 89 LEU A O 1
ATOM 698 N N . TYR A 1 90 ? 21.853 -3.315 -41.934 1.00 81.44 90 TYR A N 1
ATOM 699 C CA . TYR A 1 90 ? 22.842 -2.295 -42.298 1.00 81.44 90 TYR A CA 1
ATOM 700 C C . TYR A 1 90 ? 24.291 -2.775 -42.148 1.00 81.44 90 TYR A C 1
ATOM 702 O O . TYR A 1 90 ? 25.215 -2.151 -42.667 1.00 81.44 90 TYR A O 1
ATOM 710 N N . GLY A 1 91 ? 24.521 -3.871 -41.425 1.00 75.75 91 GLY A N 1
ATOM 711 C CA . GLY A 1 91 ? 25.852 -4.380 -41.119 1.00 75.75 91 GLY A CA 1
ATOM 712 C C . GLY A 1 91 ? 26.528 -3.656 -39.947 1.00 75.75 91 GLY A C 1
ATOM 713 O O . GLY A 1 91 ? 26.365 -2.455 -39.722 1.00 75.75 91 GLY A O 1
ATOM 714 N N . ARG A 1 92 ? 27.361 -4.398 -39.205 1.00 67.44 92 ARG A N 1
ATOM 715 C CA . ARG A 1 92 ? 27.980 -4.007 -37.914 1.00 67.44 92 ARG A CA 1
ATOM 716 C C . ARG A 1 92 ? 28.872 -2.751 -37.930 1.00 67.44 92 ARG A C 1
ATOM 718 O O . ARG A 1 92 ? 29.250 -2.259 -36.866 1.00 67.44 92 ARG A O 1
ATOM 725 N N . ARG A 1 93 ? 29.266 -2.271 -39.112 1.00 65.81 93 ARG A N 1
ATOM 726 C CA . ARG A 1 93 ? 30.176 -1.127 -39.307 1.00 65.81 93 ARG A CA 1
ATOM 727 C C . ARG A 1 93 ? 29.521 0.057 -40.022 1.00 65.81 93 ARG A C 1
ATOM 729 O O . ARG A 1 93 ? 30.220 1.016 -40.333 1.00 65.81 93 ARG A O 1
ATOM 736 N N . SER A 1 94 ? 28.221 -0.004 -40.305 1.00 72.19 94 SER A N 1
ATOM 737 C CA . SER A 1 94 ? 27.549 1.085 -41.011 1.00 72.19 94 SER A CA 1
ATOM 738 C C . SER A 1 94 ? 27.408 2.327 -40.123 1.00 72.19 94 SER A C 1
ATOM 740 O O . SER A 1 94 ? 27.020 2.209 -38.962 1.00 72.19 94 SER A O 1
ATOM 742 N N . PRO A 1 95 ? 27.674 3.533 -40.651 1.00 71.62 95 PRO A N 1
ATOM 743 C CA . PRO A 1 95 ? 27.490 4.780 -39.907 1.00 71.62 95 PRO A CA 1
ATOM 744 C C . PRO A 1 95 ? 26.012 5.053 -39.582 1.00 71.62 95 PRO A C 1
ATOM 746 O O . PRO A 1 95 ? 25.723 5.729 -38.601 1.00 71.62 95 PRO A O 1
ATOM 749 N N . LYS A 1 96 ? 25.081 4.451 -40.339 1.00 76.56 96 LYS A N 1
ATOM 750 C CA . LYS A 1 96 ? 23.629 4.542 -40.113 1.00 76.56 96 LYS A CA 1
ATOM 751 C C . LYS A 1 96 ? 23.180 3.993 -38.755 1.00 76.56 96 LYS A C 1
ATOM 753 O O . LYS A 1 96 ? 22.143 4.396 -38.256 1.00 76.56 96 LYS A O 1
ATOM 758 N N . LEU A 1 97 ? 23.965 3.125 -38.109 1.00 76.19 97 LEU A N 1
ATOM 759 C CA . LEU A 1 97 ? 23.672 2.639 -36.751 1.00 76.19 97 LEU A CA 1
ATOM 760 C C . LEU A 1 97 ? 23.711 3.751 -35.684 1.00 76.19 97 LEU A C 1
ATOM 762 O O . LEU A 1 97 ? 23.058 3.611 -34.652 1.00 76.19 97 LEU A O 1
ATOM 766 N N . VAL A 1 98 ? 24.437 4.852 -35.925 1.00 75.69 98 VAL A N 1
ATOM 767 C CA . VAL A 1 98 ? 24.524 5.992 -34.993 1.00 75.69 98 VAL A CA 1
ATOM 768 C C . VAL A 1 98 ? 23.198 6.755 -34.914 1.00 75.69 98 VAL A C 1
ATOM 770 O O . VAL A 1 98 ? 22.835 7.218 -33.837 1.00 75.69 98 VAL A O 1
ATOM 773 N N . GLU A 1 99 ? 22.440 6.820 -36.014 1.00 78.62 99 GLU A N 1
ATOM 774 C CA . GLU A 1 99 ? 21.109 7.454 -36.061 1.00 78.62 99 GLU A CA 1
ATOM 775 C C . GLU A 1 99 ? 20.090 6.720 -35.175 1.00 78.62 99 GLU A C 1
ATOM 777 O O . GLU A 1 99 ? 19.187 7.339 -34.623 1.00 78.62 99 GLU A O 1
ATOM 782 N N . PHE A 1 100 ? 20.283 5.415 -34.959 1.00 76.50 100 PHE A N 1
ATOM 783 C CA . PHE A 1 100 ? 19.477 4.599 -34.045 1.00 76.50 100 PHE A CA 1
ATOM 784 C C . PHE A 1 100 ? 20.032 4.569 -32.609 1.00 76.50 100 PHE A C 1
ATOM 786 O O . PHE A 1 100 ? 19.640 3.719 -31.812 1.00 76.50 100 PHE A O 1
ATOM 793 N N . GLY A 1 101 ? 20.994 5.440 -32.275 1.00 75.00 101 GLY A N 1
ATOM 794 C CA . GLY A 1 101 ? 21.638 5.480 -30.957 1.00 75.00 101 GLY A CA 1
ATOM 795 C C . GLY A 1 101 ? 22.549 4.281 -30.655 1.00 75.00 101 GLY A C 1
ATOM 796 O O . GLY A 1 101 ? 23.016 4.126 -29.526 1.00 75.00 101 GLY A O 1
ATOM 797 N N . MET A 1 102 ? 22.838 3.423 -31.643 1.00 75.31 102 MET A N 1
ATOM 798 C CA . MET A 1 102 ? 23.629 2.206 -31.454 1.00 75.31 102 MET A CA 1
ATOM 799 C C . MET A 1 102 ? 25.125 2.477 -31.659 1.00 75.31 102 MET A C 1
ATOM 801 O O . MET A 1 102 ? 25.548 3.139 -32.607 1.00 75.31 102 MET A O 1
ATOM 805 N N . LYS A 1 103 ? 25.973 1.900 -30.797 1.00 66.56 103 LYS A N 1
ATOM 806 C CA . LYS A 1 103 ? 27.436 1.995 -30.942 1.00 66.56 103 LYS A CA 1
ATOM 807 C C . LYS A 1 103 ? 27.915 1.172 -32.143 1.00 66.56 103 LYS A C 1
ATOM 809 O O . LYS A 1 103 ? 27.861 -0.056 -32.130 1.00 66.56 103 LYS A O 1
ATOM 814 N N . THR A 1 104 ? 28.453 1.842 -33.157 1.00 65.75 104 THR A N 1
ATOM 815 C CA . THR A 1 104 ? 29.142 1.202 -34.288 1.00 65.75 104 THR A CA 1
ATOM 816 C C . THR A 1 104 ? 30.507 0.651 -33.886 1.00 65.75 104 THR A C 1
ATOM 818 O O . THR A 1 104 ? 31.272 1.342 -33.211 1.00 65.75 104 THR A O 1
ATOM 821 N N . LEU A 1 105 ? 30.891 -0.516 -34.416 1.00 60.88 105 LEU A N 1
ATOM 822 C CA . LEU A 1 105 ? 32.269 -1.033 -34.354 1.00 60.88 105 LEU A CA 1
ATOM 823 C C . LEU A 1 105 ? 33.178 -0.356 -35.397 1.00 60.88 105 LEU A C 1
ATOM 825 O O . LEU A 1 105 ? 33.966 -1.015 -36.085 1.00 60.88 105 LEU A O 1
ATOM 829 N N . LEU A 1 106 ? 33.059 0.964 -35.553 1.00 58.34 106 LEU A N 1
ATOM 830 C CA . LEU A 1 106 ? 34.064 1.731 -36.275 1.00 58.34 106 LEU A CA 1
ATOM 831 C C . LEU A 1 106 ? 35.390 1.543 -35.530 1.00 58.34 106 LEU A C 1
ATOM 833 O O . LEU A 1 106 ? 35.453 1.676 -34.305 1.00 58.34 106 LEU A O 1
ATOM 837 N N . ARG A 1 107 ? 36.452 1.181 -36.259 1.00 49.53 107 ARG A N 1
ATOM 838 C CA . ARG A 1 107 ? 37.805 1.102 -35.701 1.00 49.53 107 ARG A CA 1
ATOM 839 C C . ARG A 1 107 ? 38.119 2.491 -35.155 1.00 49.53 107 ARG A C 1
ATOM 841 O O . ARG A 1 107 ? 38.372 3.392 -35.948 1.00 49.53 107 ARG A O 1
ATOM 848 N N . ARG A 1 108 ? 38.066 2.676 -33.827 1.00 53.28 108 ARG A N 1
ATOM 849 C CA . ARG A 1 108 ? 38.537 3.905 -33.173 1.00 53.28 108 ARG A CA 1
ATOM 850 C C . ARG A 1 108 ? 39.884 4.254 -33.805 1.00 53.28 108 ARG A C 1
ATOM 852 O O . ARG A 1 108 ? 40.813 3.443 -33.750 1.00 53.28 108 ARG A O 1
ATOM 859 N N . ALA A 1 109 ? 39.985 5.424 -34.433 1.00 54.91 109 ALA A N 1
ATOM 860 C CA . ALA A 1 109 ? 41.287 6.003 -34.714 1.00 54.91 109 ALA A CA 1
ATOM 861 C C . ALA A 1 109 ? 42.039 6.037 -33.375 1.00 54.91 109 ALA A C 1
ATOM 863 O O . ALA A 1 109 ? 41.474 6.468 -32.367 1.00 54.91 109 ALA A O 1
ATOM 864 N N . LYS A 1 110 ? 43.251 5.469 -33.333 1.00 47.03 110 LYS A N 1
ATOM 865 C CA . LYS A 1 110 ? 44.052 5.382 -32.104 1.00 47.03 110 LYS A CA 1
ATOM 866 C C . LYS A 1 110 ? 44.164 6.791 -31.497 1.00 47.03 110 LYS A C 1
ATOM 868 O O . LYS A 1 110 ? 44.718 7.655 -32.178 1.00 47.03 110 LYS A O 1
ATOM 873 N N . PRO A 1 111 ? 43.699 7.049 -30.260 1.00 46.25 111 PRO A N 1
ATOM 874 C CA . PRO A 1 111 ? 44.104 8.268 -29.579 1.00 46.25 111 PRO A CA 1
ATOM 875 C C . PRO A 1 111 ? 45.626 8.206 -29.398 1.00 46.25 111 PRO A C 1
ATOM 877 O O . PRO A 1 111 ? 46.163 7.192 -28.940 1.00 46.25 111 PRO A O 1
ATOM 880 N N . LYS A 1 112 ? 46.328 9.252 -29.853 1.00 53.41 112 LYS A N 1
ATOM 881 C CA . LYS A 1 112 ? 47.778 9.381 -29.677 1.00 53.41 112 LYS A CA 1
ATOM 882 C C . LYS A 1 112 ? 48.113 9.294 -28.186 1.00 53.41 112 LYS A C 1
ATOM 884 O O . LYS A 1 112 ? 47.374 9.787 -27.339 1.00 53.41 112 LYS A O 1
ATOM 889 N N . ALA A 1 113 ? 49.216 8.608 -27.910 1.00 48.88 113 ALA A N 1
ATOM 890 C CA . ALA A 1 113 ? 49.709 8.267 -26.589 1.00 48.88 113 ALA A CA 1
ATOM 891 C C . ALA A 1 113 ? 49.769 9.464 -25.627 1.00 48.88 113 ALA A C 1
ATOM 893 O O . ALA A 1 113 ? 50.212 10.550 -25.987 1.00 48.88 113 ALA A O 1
ATOM 894 N N . GLY A 1 114 ? 49.400 9.196 -24.378 1.00 44.03 114 GLY A N 1
ATOM 895 C CA . GLY A 1 114 ? 49.586 10.088 -23.242 1.00 44.03 114 GLY A CA 1
ATOM 896 C C . GLY A 1 114 ? 49.336 9.334 -21.942 1.00 44.03 114 GLY A C 1
ATOM 897 O O . GLY A 1 114 ? 48.394 9.637 -21.222 1.00 44.03 114 GLY A O 1
ATOM 898 N N . ARG A 1 115 ? 50.137 8.295 -21.666 1.00 51.50 115 ARG A N 1
ATOM 899 C CA . ARG A 1 115 ? 50.184 7.674 -20.335 1.00 51.50 115 ARG A CA 1
ATOM 900 C C . ARG A 1 115 ? 50.699 8.714 -19.340 1.00 51.50 115 ARG A C 1
ATOM 902 O O . ARG A 1 115 ? 51.842 9.139 -19.464 1.00 51.50 115 ARG A O 1
ATOM 909 N N . ARG A 1 116 ? 49.911 9.031 -18.317 1.00 43.56 116 ARG A N 1
ATOM 910 C CA . ARG A 1 116 ? 50.446 9.346 -16.990 1.00 43.56 116 ARG A CA 1
ATOM 911 C C . ARG A 1 116 ? 49.678 8.525 -15.964 1.00 43.56 116 ARG A C 1
ATOM 913 O O . ARG A 1 116 ? 48.462 8.633 -15.858 1.00 43.56 116 ARG A O 1
ATOM 920 N N . CYS A 1 117 ? 50.417 7.637 -15.307 1.00 36.19 117 CYS A N 1
ATOM 921 C CA . CYS A 1 117 ? 49.992 6.910 -14.124 1.00 36.19 117 CYS A CA 1
ATOM 922 C C . CYS A 1 117 ? 49.890 7.937 -12.991 1.00 36.19 117 CYS A C 1
ATOM 924 O O . CYS A 1 117 ? 50.866 8.636 -12.731 1.00 36.19 117 CYS A O 1
ATOM 926 N N . GLY A 1 118 ? 48.714 8.081 -12.390 1.00 50.47 118 GLY A N 1
ATOM 927 C CA . GLY A 1 118 ? 48.509 8.908 -11.207 1.00 50.47 118 GLY A CA 1
ATOM 928 C C . GLY A 1 118 ? 48.244 8.002 -10.019 1.00 50.47 118 GLY A C 1
ATOM 929 O O . GLY A 1 1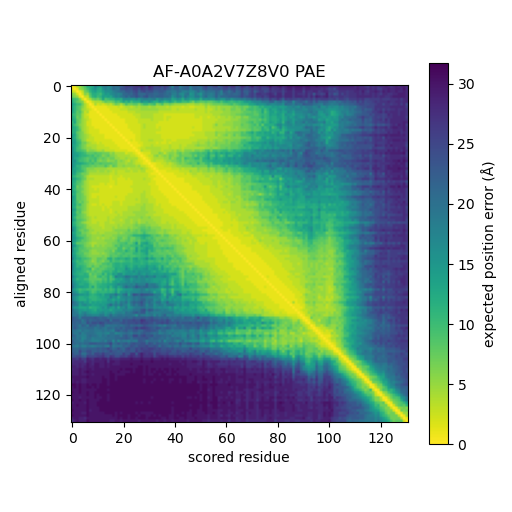18 ? 47.092 7.678 -9.759 1.00 50.47 118 GLY A O 1
ATOM 930 N N . VAL A 1 119 ? 49.303 7.579 -9.334 1.00 44.28 119 VAL A N 1
ATOM 931 C CA . VAL A 1 119 ? 49.212 7.113 -7.947 1.00 44.28 119 VAL A CA 1
ATOM 932 C C . VAL A 1 119 ? 50.348 7.791 -7.192 1.00 44.28 119 VAL A C 1
ATOM 934 O O . VAL A 1 119 ? 51.496 7.358 -7.267 1.00 44.28 119 VAL A O 1
ATOM 937 N N . GLU A 1 120 ? 50.036 8.889 -6.506 1.00 46.94 120 GLU A N 1
ATOM 938 C CA . GLU A 1 120 ? 50.834 9.305 -5.355 1.00 46.94 120 GLU A CA 1
ATOM 939 C C . GLU A 1 120 ? 50.484 8.363 -4.198 1.00 46.94 120 GLU A C 1
ATOM 941 O O . GLU A 1 120 ? 49.310 8.170 -3.887 1.00 46.94 120 GLU A O 1
ATOM 946 N N . GLY A 1 121 ? 51.504 7.748 -3.595 1.00 54.59 121 GLY A N 1
ATOM 947 C CA . GLY A 1 121 ? 51.347 6.876 -2.429 1.00 54.59 121 GLY A CA 1
ATOM 948 C C . GLY A 1 121 ? 51.224 5.387 -2.755 1.00 54.59 121 GLY A C 1
ATOM 949 O O . GLY A 1 121 ? 50.208 4.767 -2.461 1.00 54.59 121 GLY A O 1
ATOM 950 N N . CYS A 1 122 ? 52.279 4.787 -3.312 1.00 35.94 122 CYS A N 1
ATOM 951 C CA . CYS A 1 122 ? 52.466 3.334 -3.296 1.00 35.94 122 CYS A CA 1
ATOM 952 C C . CYS A 1 122 ? 53.545 3.007 -2.241 1.00 35.94 122 CYS A C 1
ATOM 954 O O . CYS A 1 122 ? 54.716 3.280 -2.501 1.00 35.94 122 CYS A O 1
ATOM 956 N N . PRO A 1 123 ? 53.203 2.486 -1.044 1.00 46.53 123 PRO A N 1
ATOM 957 C CA . PRO A 1 123 ? 54.180 2.188 -0.005 1.00 46.53 123 PRO A CA 1
ATOM 958 C C . PRO A 1 123 ? 54.509 0.693 -0.019 1.00 46.53 123 PRO A C 1
ATOM 960 O O . PRO A 1 123 ? 53.955 -0.066 0.766 1.00 46.53 123 PRO A O 1
ATOM 963 N N . LEU A 1 124 ? 55.391 0.254 -0.916 1.00 47.28 124 LEU A N 1
ATOM 964 C CA . LEU A 1 124 ? 55.986 -1.088 -0.855 1.00 47.28 124 LEU A CA 1
ATOM 965 C C . LEU A 1 124 ? 57.432 -1.049 -1.366 1.00 47.28 124 LEU A C 1
ATOM 967 O O . LEU A 1 124 ? 57.761 -1.649 -2.377 1.00 47.28 124 LEU A O 1
ATOM 971 N N . GLU A 1 125 ? 58.296 -0.344 -0.639 1.00 44.66 125 GLU A N 1
ATOM 972 C CA . GLU A 1 125 ? 59.754 -0.486 -0.742 1.00 44.66 125 GLU A CA 1
ATOM 973 C C . GLU A 1 125 ? 60.312 -0.650 0.677 1.00 44.66 125 GLU A C 1
ATOM 975 O O . GLU A 1 125 ? 60.824 0.280 1.294 1.00 44.66 125 GLU A O 1
ATOM 980 N N . ALA A 1 126 ? 60.137 -1.844 1.238 1.00 51.34 126 ALA A N 1
ATOM 981 C CA . ALA A 1 126 ? 60.902 -2.304 2.389 1.00 51.34 126 ALA A CA 1
ATOM 982 C C . ALA A 1 126 ? 60.965 -3.829 2.336 1.00 51.34 126 ALA A C 1
ATOM 984 O O . ALA A 1 126 ? 60.061 -4.502 2.823 1.00 51.34 126 ALA A O 1
ATOM 985 N N . THR A 1 127 ? 62.003 -4.354 1.678 1.00 46.81 127 THR A N 1
ATOM 986 C CA . THR A 1 127 ? 62.847 -5.498 2.099 1.00 46.81 127 THR A CA 1
ATOM 987 C C . THR A 1 127 ? 63.506 -6.183 0.894 1.00 46.81 127 THR A C 1
ATOM 989 O O . THR A 1 127 ? 62.981 -7.130 0.327 1.00 46.81 127 THR A O 1
ATOM 992 N N . ALA A 1 128 ? 64.701 -5.714 0.532 1.00 40.44 128 ALA A N 1
ATOM 993 C CA . ALA A 1 128 ? 65.813 -6.483 -0.048 1.00 40.44 128 ALA A CA 1
ATOM 994 C C . ALA A 1 128 ? 66.992 -5.492 -0.129 1.00 40.44 128 ALA A C 1
ATOM 996 O O . ALA A 1 128 ? 66.830 -4.400 -0.653 1.00 40.44 128 ALA A O 1
ATOM 997 N N . THR A 1 129 ? 68.195 -5.720 0.396 1.00 38.88 129 THR A N 1
ATOM 998 C CA . THR A 1 129 ? 69.062 -6.878 0.159 1.00 38.88 129 THR A CA 1
ATOM 999 C C . THR A 1 129 ? 70.233 -6.844 1.157 1.00 38.88 129 THR A C 1
ATOM 1001 O O . THR A 1 129 ? 70.622 -5.779 1.631 1.00 38.88 129 THR A O 1
ATOM 1004 N N . ALA A 1 130 ? 70.791 -8.018 1.445 1.00 39.78 130 ALA A N 1
ATOM 1005 C CA . ALA A 1 130 ? 71.992 -8.262 2.240 1.00 39.78 130 ALA A CA 1
ATOM 1006 C C . ALA A 1 130 ? 73.287 -7.714 1.603 1.00 39.78 130 ALA A C 1
ATOM 1008 O O . ALA A 1 130 ? 73.407 -7.746 0.378 1.00 39.78 130 ALA A O 1
ATOM 1009 N N . LYS A 1 131 ? 74.278 -7.336 2.425 1.00 38.44 131 LYS A N 1
ATOM 1010 C CA . LYS A 1 131 ? 75.567 -8.042 2.613 1.00 38.44 131 LYS A CA 1
ATOM 1011 C C . LYS A 1 131 ? 76.460 -7.297 3.606 1.00 38.44 131 LYS A C 1
ATOM 1013 O O . LYS A 1 131 ? 76.565 -6.061 3.476 1.00 38.44 131 LYS A O 1
#

Sequence (131 aa):
MPDLTRKSFAEILAHWERLLAGAEANRDDLPALEPYRAQLAAALADTRKVYERRASRQAEACQATQELRALILLGCELTARLESGVRLLYGRRSPKLVEFGMKTLLRRAKPKAGRRCGVEGCPLEATATAK

Radius of gyration: 35.34 Å; Cα contacts (8 Å, |Δi|>4): 29; chains: 1; bounding box: 100×23×79 Å

Secondary structure (DSSP, 8-state):
----SSS-HHHHHHHHHHHHHHHHHTTTT-GGGHHHHHHHHHHHHHHHHHHHHHHHHHHHHHHHHHHHHHHHHHHHHHHHHHHHHHHHHH-TT-GGGGTTT-------PPPPP------S-----------

Foldseek 3Di:
DDDPPPDDPVRVLVVLVVVLVVCVVCVVVCVVCVVVSVVSVVVSVVVVVVVVVVVVVVVVVVVVVVVVVVVVVVVVVVVVVVLVVVCVVQPQAHPVVVVVVDDGPDPPPDDPDDDDDDDDDDPDPDDDDDD

Solvent-accessible surface area (backbone atoms only — not comparable to full-atom values): 8190 Å² total; per-residue (Å²): 131,87,82,68,87,82,60,54,72,67,58,53,51,56,47,52,51,53,50,49,52,53,50,60,77,44,39,88,84,39,67,90,48,48,69,59,49,53,51,50,54,51,51,51,55,51,50,50,54,52,50,53,54,49,52,53,52,51,52,51,53,51,50,52,51,52,52,51,51,53,52,50,52,51,52,50,52,52,48,54,51,50,54,51,52,52,37,66,77,63,38,67,63,34,73,70,39,50,82,73,75,40,89,52,67,59,79,72,75,77,77,77,87,78,91,75,89,85,74,87,84,79,93,82,88,86,91,85,82,90,134

Mean predicted aligned error: 14.91 Å